Protein AF-A0A538CQZ9-F1 (afdb_monomer_lite)

pLDDT: mean 70.05, std 14.62, range [42.59, 87.5]

Secondary structure (DSSP, 8-state):
-----------TTS--HHHHHHHHHHH-EE-TTSSEEEEHHHHHHTGGGHHHHHHHHHHTTPEES-SS------SS--SS-TT---PPPPSEEEEPTTTT-

Sequence (101 aa):
MDTNPPTTPGHPRMIDDEHIRDLIAGLARPHRSGGDVVERAAILAAGSDGATIVEWIVAHGGAPEAPAAVTPPGGLHGARQHDNRRVAPPSRYVLPAGALR

Radius of gyration: 19.66 Å; chains: 1; bounding box: 74×37×35 Å

Foldseek 3Di:
DDPDDPPPPPDPDDQDLLNLLVLQVVQWDQDPVQWTKHFLVSLVVVPPCSVVNVVSCVVLVWDQPDLPPPDDPPDPPPDDPPPDPPSPPGRMITHPNPSSD

Structure (mmCIF, N/CA/C/O backbone):
data_AF-A0A538CQZ9-F1
#
_entry.id   AF-A0A538CQZ9-F1
#
loop_
_atom_site.group_PDB
_atom_site.id
_atom_site.type_symbol
_atom_site.label_atom_id
_atom_site.label_alt_id
_atom_site.label_comp_id
_atom_site.label_asym_id
_atom_site.label_entity_id
_atom_site.label_seq_id
_atom_site.pdbx_PDB_ins_code
_atom_site.Cartn_x
_atom_site.Cartn_y
_atom_site.Cartn_z
_atom_site.occupancy
_atom_site.B_iso_or_equiv
_atom_site.auth_seq_id
_atom_site.auth_comp_id
_atom_site.auth_asym_id
_atom_site.auth_atom_id
_atom_site.pdbx_PDB_model_num
ATOM 1 N N . MET A 1 1 ? 41.154 -29.498 3.867 1.00 48.00 1 MET A N 1
ATOM 2 C CA . MET A 1 1 ? 40.808 -28.129 4.304 1.00 48.00 1 MET A CA 1
ATOM 3 C C . MET A 1 1 ? 40.109 -27.482 3.126 1.00 48.00 1 MET A C 1
ATOM 5 O O . MET A 1 1 ? 40.743 -26.784 2.350 1.00 48.00 1 MET A O 1
ATOM 9 N N . ASP A 1 2 ? 38.828 -27.795 2.952 1.00 45.50 2 ASP A N 1
ATOM 10 C CA . ASP A 1 2 ? 37.991 -27.179 1.926 1.00 45.50 2 ASP A CA 1
ATOM 11 C C . ASP A 1 2 ? 37.308 -25.969 2.552 1.00 45.50 2 ASP A C 1
ATOM 13 O O . ASP A 1 2 ? 36.257 -26.073 3.180 1.00 45.50 2 ASP A O 1
ATOM 17 N N . THR A 1 3 ? 37.946 -24.808 2.445 1.00 56.31 3 THR A N 1
ATOM 18 C CA . THR A 1 3 ? 37.281 -23.527 2.688 1.00 56.31 3 THR A CA 1
ATOM 19 C C . THR A 1 3 ? 36.556 -23.129 1.411 1.00 56.31 3 THR A C 1
ATOM 21 O O . THR A 1 3 ? 37.074 -22.354 0.611 1.00 56.31 3 THR A O 1
ATOM 24 N N . ASN A 1 4 ? 35.361 -23.677 1.206 1.00 59.81 4 ASN A N 1
ATOM 25 C CA . ASN A 1 4 ? 34.383 -23.017 0.354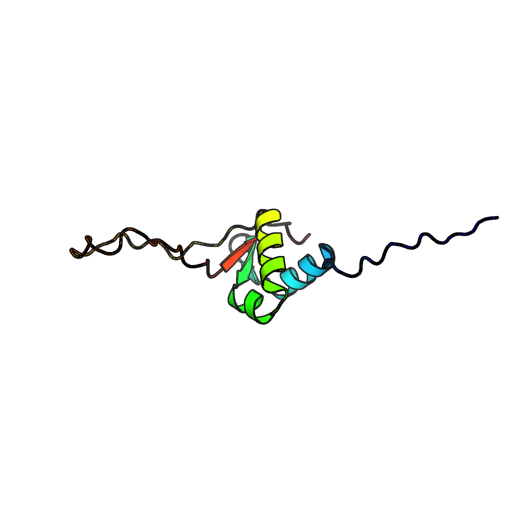 1.00 59.81 4 ASN A CA 1
ATOM 26 C C . ASN A 1 4 ? 33.756 -21.900 1.210 1.00 59.81 4 ASN A C 1
ATOM 28 O O . ASN A 1 4 ? 33.197 -22.222 2.264 1.00 59.81 4 ASN A O 1
ATOM 32 N N . PRO A 1 5 ? 33.880 -20.604 0.866 1.00 65.12 5 PRO A N 1
ATOM 33 C CA . PRO A 1 5 ? 33.083 -19.591 1.549 1.00 65.12 5 PRO A CA 1
ATOM 34 C C . PRO A 1 5 ? 31.599 -19.945 1.360 1.00 65.12 5 PRO A C 1
ATOM 36 O O . PRO A 1 5 ? 31.242 -20.450 0.290 1.00 65.12 5 PRO A O 1
ATOM 39 N N . PRO A 1 6 ? 30.700 -19.684 2.331 1.00 58.28 6 PRO A N 1
ATOM 40 C CA . PRO A 1 6 ? 29.292 -19.617 1.995 1.00 58.28 6 PRO A CA 1
ATOM 41 C C . PRO A 1 6 ? 29.167 -18.492 0.971 1.00 58.28 6 PRO A C 1
ATOM 43 O O . PRO A 1 6 ? 29.210 -17.306 1.290 1.00 58.28 6 PRO A O 1
ATOM 46 N N . THR A 1 7 ? 29.085 -18.893 -0.292 1.00 54.78 7 THR A N 1
ATOM 47 C CA . THR A 1 7 ? 28.568 -18.052 -1.350 1.00 54.78 7 THR A CA 1
ATOM 48 C C . THR A 1 7 ? 27.117 -17.898 -0.948 1.00 54.78 7 THR A C 1
ATOM 50 O O . THR A 1 7 ? 26.302 -18.765 -1.249 1.00 54.78 7 THR A O 1
ATOM 53 N N . THR A 1 8 ? 26.806 -16.867 -0.159 1.00 57.53 8 THR A N 1
ATOM 54 C CA . THR A 1 8 ? 25.445 -16.350 -0.101 1.00 57.53 8 THR A CA 1
ATOM 55 C C . THR A 1 8 ? 25.049 -16.232 -1.561 1.00 57.53 8 THR A C 1
ATOM 57 O O . THR A 1 8 ? 25.746 -15.517 -2.292 1.00 57.53 8 THR A O 1
ATOM 60 N N . PRO A 1 9 ? 24.055 -16.990 -2.047 1.00 56.56 9 PRO A N 1
ATOM 61 C CA . PRO A 1 9 ? 23.589 -16.771 -3.391 1.00 56.56 9 PRO A CA 1
ATOM 62 C C . PRO A 1 9 ? 23.025 -15.355 -3.378 1.00 56.56 9 PRO A C 1
ATOM 64 O O . PRO A 1 9 ? 21.902 -15.126 -2.935 1.00 56.56 9 PRO A O 1
ATOM 67 N N . GLY A 1 10 ? 23.830 -14.393 -3.839 1.00 53.44 10 GLY A N 1
ATOM 68 C CA . GLY A 1 10 ? 23.284 -13.240 -4.515 1.00 53.44 10 GLY A CA 1
ATOM 69 C C . GLY A 1 10 ? 22.368 -13.848 -5.555 1.00 53.44 10 GLY A C 1
ATOM 70 O O . GLY A 1 10 ? 22.841 -14.574 -6.427 1.00 53.44 10 GLY A O 1
ATOM 71 N N . HIS A 1 11 ? 21.066 -13.691 -5.356 1.00 48.66 11 HIS A N 1
ATOM 72 C CA . HIS A 1 11 ? 20.065 -14.089 -6.321 1.00 48.66 11 HIS A CA 1
ATOM 73 C C . HIS A 1 11 ? 19.971 -12.937 -7.318 1.00 48.66 11 HIS A C 1
ATOM 75 O O . HIS A 1 11 ? 19.261 -11.964 -7.066 1.00 48.66 11 HIS A O 1
ATOM 81 N N . PRO A 1 12 ? 20.670 -12.975 -8.468 1.00 60.62 12 PRO A N 1
ATOM 82 C CA . PRO A 1 12 ? 20.278 -12.112 -9.556 1.00 60.62 12 PRO A CA 1
ATOM 83 C C . PRO A 1 12 ? 18.876 -12.556 -9.993 1.00 60.62 12 PRO A C 1
ATOM 85 O O . PRO A 1 12 ? 18.739 -13.636 -10.567 1.00 60.62 12 PRO A O 1
ATOM 88 N N . ARG A 1 13 ? 17.875 -11.689 -9.752 1.00 55.28 13 ARG A N 1
ATOM 89 C CA . ARG A 1 13 ? 16.554 -11.574 -10.428 1.00 55.28 13 ARG A CA 1
ATOM 90 C C . ARG A 1 13 ? 15.269 -11.694 -9.599 1.00 55.28 13 ARG A C 1
ATOM 92 O O . ARG A 1 13 ? 14.206 -11.812 -10.200 1.00 55.28 13 ARG A O 1
ATOM 99 N N . MET A 1 14 ? 15.298 -11.564 -8.282 1.00 59.69 14 MET A N 1
ATOM 100 C CA . MET A 1 14 ? 14.072 -11.285 -7.522 1.00 59.69 14 MET A CA 1
ATOM 101 C C . MET A 1 14 ? 14.432 -10.207 -6.511 1.00 59.69 14 MET A C 1
ATOM 103 O O . MET A 1 14 ? 15.428 -10.350 -5.816 1.00 59.69 14 MET A O 1
ATOM 107 N N . ILE A 1 15 ? 13.734 -9.075 -6.530 1.00 69.38 15 ILE A N 1
ATOM 108 C CA . ILE A 1 15 ? 13.959 -8.012 -5.547 1.00 69.38 15 ILE A CA 1
ATOM 109 C C . ILE A 1 15 ? 13.725 -8.643 -4.172 1.00 69.38 15 ILE A C 1
ATOM 111 O O . ILE A 1 15 ? 12.659 -9.214 -3.954 1.00 69.38 15 ILE A O 1
ATOM 115 N N . ASP A 1 16 ? 14.725 -8.597 -3.292 1.00 81.12 16 ASP A N 1
ATOM 116 C CA . ASP A 1 16 ? 14.624 -9.194 -1.960 1.00 81.12 16 ASP A CA 1
ATOM 117 C C . ASP A 1 16 ? 13.496 -8.521 -1.165 1.00 81.12 16 ASP A C 1
ATOM 119 O O . ASP A 1 16 ? 13.325 -7.302 -1.243 1.00 81.12 16 ASP A O 1
ATOM 123 N N . ASP A 1 17 ? 12.761 -9.285 -0.354 1.00 81.25 17 ASP A N 1
ATOM 124 C CA . ASP A 1 17 ? 11.656 -8.756 0.460 1.00 81.25 17 ASP A CA 1
ATOM 125 C C . ASP A 1 17 ? 12.091 -7.593 1.366 1.00 81.25 17 ASP A C 1
ATOM 127 O O . ASP A 1 17 ? 11.307 -6.679 1.607 1.00 81.25 17 ASP A O 1
ATOM 131 N N . GLU A 1 18 ? 13.347 -7.592 1.824 1.00 82.75 18 GLU A N 1
ATOM 132 C CA . GLU A 1 18 ? 13.941 -6.485 2.586 1.00 82.75 18 GLU A CA 1
ATOM 133 C C . GLU A 1 18 ? 14.070 -5.215 1.739 1.00 82.75 18 GLU A C 1
ATOM 135 O O . GLU A 1 18 ? 13.705 -4.126 2.169 1.00 82.75 18 GLU A O 1
ATOM 140 N N . HIS A 1 19 ? 14.517 -5.359 0.492 1.00 84.88 19 HIS A N 1
ATOM 141 C CA . HIS A 1 19 ? 14.635 -4.243 -0.438 1.00 84.88 19 HIS A CA 1
ATOM 142 C C . HIS A 1 19 ? 13.252 -3.693 -0.811 1.00 84.88 19 HIS A C 1
ATOM 144 O O . HIS A 1 19 ? 13.065 -2.480 -0.887 1.00 84.88 19 HIS A O 1
ATOM 150 N N . ILE A 1 20 ? 12.256 -4.568 -1.002 1.00 85.88 20 ILE A N 1
ATOM 151 C CA . ILE A 1 20 ? 10.864 -4.148 -1.222 1.00 85.88 20 ILE A CA 1
ATOM 152 C C . ILE A 1 20 ? 10.332 -3.415 0.016 1.00 85.88 20 ILE A C 1
ATOM 154 O O . ILE A 1 20 ? 9.683 -2.378 -0.128 1.00 85.88 20 ILE A O 1
ATOM 158 N N . ARG A 1 21 ? 10.634 -3.903 1.227 1.00 84.62 21 ARG A N 1
ATOM 159 C CA . ARG A 1 21 ? 10.237 -3.257 2.485 1.00 84.62 21 ARG A CA 1
ATOM 160 C C . ARG A 1 21 ? 10.839 -1.859 2.616 1.00 84.62 21 ARG A C 1
ATOM 162 O O . ARG A 1 21 ? 10.094 -0.929 2.918 1.00 84.62 21 ARG A O 1
ATOM 169 N N . ASP A 1 22 ? 12.126 -1.689 2.321 1.00 85.56 22 ASP A N 1
ATOM 170 C CA . ASP A 1 22 ? 12.803 -0.385 2.330 1.00 85.56 22 ASP A CA 1
ATOM 171 C C . ASP A 1 22 ? 12.185 0.590 1.317 1.00 85.56 22 ASP A C 1
ATOM 173 O O . ASP A 1 22 ? 11.914 1.753 1.641 1.00 85.56 22 ASP A O 1
ATOM 177 N N . LEU A 1 23 ? 11.890 0.114 0.100 1.00 86.69 23 LEU A N 1
ATOM 178 C CA . LEU A 1 23 ? 11.183 0.907 -0.908 1.00 86.69 23 LEU A CA 1
ATOM 179 C C . LEU A 1 23 ? 9.806 1.343 -0.397 1.00 86.69 23 LEU A C 1
ATOM 181 O O . LEU A 1 23 ? 9.451 2.520 -0.482 1.00 86.69 23 LEU A O 1
ATOM 185 N N . ILE A 1 24 ? 9.036 0.419 0.178 1.00 86.25 24 ILE A N 1
ATOM 186 C CA . ILE A 1 24 ? 7.710 0.709 0.726 1.00 86.25 24 ILE A CA 1
ATOM 187 C C . ILE A 1 24 ? 7.802 1.695 1.890 1.00 86.25 24 ILE A C 1
ATOM 189 O O . ILE A 1 24 ? 7.006 2.629 1.929 1.00 86.25 24 ILE A O 1
ATOM 193 N N . ALA A 1 25 ? 8.776 1.554 2.789 1.00 86.56 25 ALA A N 1
ATOM 194 C CA . ALA A 1 25 ? 8.985 2.464 3.912 1.00 86.56 25 ALA A CA 1
ATOM 195 C C . ALA A 1 25 ? 9.296 3.901 3.453 1.00 86.56 25 ALA A C 1
ATOM 197 O O . ALA A 1 25 ? 8.826 4.859 4.068 1.00 86.56 25 ALA A O 1
ATOM 198 N N . GLY A 1 26 ? 10.012 4.076 2.335 1.00 84.81 26 GLY A N 1
ATOM 199 C CA . GLY A 1 26 ? 10.245 5.396 1.733 1.00 84.81 26 GLY A CA 1
ATOM 200 C C . GLY A 1 26 ? 8.991 6.030 1.105 1.00 84.81 26 GLY A C 1
ATOM 201 O O . GLY A 1 26 ? 8.806 7.256 1.152 1.00 84.81 26 GLY A O 1
ATOM 202 N N . LEU A 1 27 ? 8.110 5.205 0.526 1.00 85.75 27 LEU A N 1
ATOM 203 C CA . LEU A 1 27 ? 6.840 5.647 -0.069 1.00 85.75 27 LEU A CA 1
ATOM 204 C C . LEU A 1 27 ? 5.732 5.838 0.975 1.00 85.75 27 LEU A C 1
ATOM 206 O O . LEU A 1 27 ? 4.820 6.643 0.764 1.00 85.75 27 LEU A O 1
ATOM 210 N N . ALA A 1 28 ? 5.812 5.111 2.086 1.00 85.12 28 ALA A N 1
ATOM 211 C C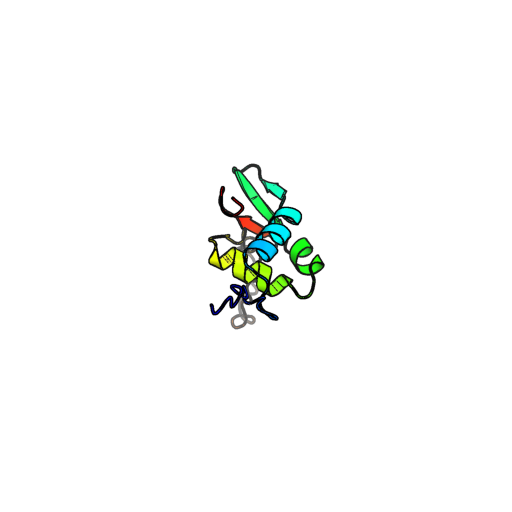A . ALA A 1 28 ? 4.847 5.138 3.164 1.00 85.12 28 ALA A CA 1
ATOM 212 C C . ALA A 1 28 ? 4.753 6.528 3.801 1.00 85.12 28 ALA A C 1
ATOM 214 O O . ALA A 1 28 ? 5.716 7.301 3.913 1.00 85.12 28 ALA A O 1
ATOM 215 N N . ARG A 1 29 ? 3.537 6.867 4.214 1.00 81.38 29 ARG A N 1
ATOM 216 C CA . ARG A 1 29 ? 3.241 8.042 5.024 1.00 81.38 29 ARG A CA 1
ATOM 217 C C . ARG A 1 29 ? 2.487 7.589 6.272 1.00 81.38 29 ARG A C 1
ATOM 219 O O . ARG A 1 29 ? 1.480 6.890 6.126 1.00 81.38 29 ARG A O 1
ATOM 226 N N . PRO A 1 30 ? 2.917 8.017 7.474 1.00 80.38 30 PRO A N 1
ATOM 227 C CA . PRO A 1 30 ? 2.2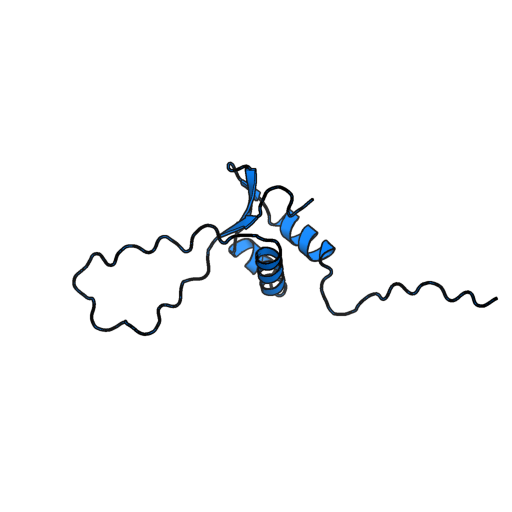13 7.698 8.707 1.00 80.38 30 PRO A CA 1
ATOM 228 C C . PRO A 1 30 ? 0.754 8.139 8.623 1.00 80.38 30 PRO A C 1
ATOM 230 O O . PRO A 1 30 ? 0.462 9.298 8.303 1.00 80.38 30 PRO A O 1
ATOM 233 N N . HIS A 1 31 ? -0.171 7.230 8.918 1.00 75.88 31 HIS A N 1
ATOM 234 C CA . HIS A 1 31 ? -1.596 7.519 8.900 1.00 75.88 31 HIS A CA 1
ATOM 235 C C . HIS A 1 31 ? -2.177 7.595 10.313 1.00 75.88 31 HIS A C 1
ATOM 237 O O . HIS A 1 31 ? -1.741 6.925 11.247 1.00 75.88 31 HIS A O 1
ATOM 243 N N . ARG A 1 32 ? -3.206 8.433 10.486 1.00 67.75 32 ARG A N 1
ATOM 244 C CA . ARG A 1 32 ? -3.784 8.742 11.807 1.00 67.75 32 ARG A CA 1
ATOM 245 C C . ARG A 1 32 ? -4.516 7.564 12.460 1.00 67.75 32 ARG A C 1
ATOM 247 O O . ARG A 1 32 ? -4.821 7.645 13.643 1.00 67.75 32 ARG A O 1
ATOM 254 N N . SER A 1 33 ? -4.773 6.485 11.720 1.00 66.31 33 SER A N 1
ATOM 255 C CA . SER A 1 33 ? -5.316 5.226 12.246 1.00 66.31 33 SER A CA 1
ATOM 256 C C . SER A 1 33 ? -4.256 4.295 12.856 1.00 66.31 33 SER A C 1
ATOM 258 O O . SER A 1 33 ? -4.611 3.223 13.340 1.00 66.31 33 SER A O 1
ATOM 260 N N . GLY A 1 34 ? -2.974 4.684 12.845 1.00 66.06 34 GLY A N 1
ATOM 261 C CA . GLY A 1 34 ? -1.872 3.900 13.413 1.00 66.06 34 GLY A CA 1
ATOM 262 C C . GLY A 1 34 ? -1.206 2.916 12.446 1.00 66.06 34 GLY A C 1
ATOM 263 O O . GLY A 1 34 ? -0.318 2.186 12.870 1.00 66.06 34 GLY A O 1
ATOM 264 N N . GLY A 1 35 ? -1.615 2.893 11.174 1.00 79.69 35 GLY A N 1
ATOM 265 C CA . GLY A 1 35 ? -0.934 2.168 10.095 1.00 79.69 35 GLY A CA 1
ATOM 266 C C . GLY A 1 35 ? -0.154 3.093 9.157 1.00 79.69 35 GLY A C 1
ATOM 267 O O . GLY A 1 35 ? -0.202 4.321 9.285 1.00 79.69 35 GLY A O 1
ATOM 268 N N . ASP A 1 36 ? 0.510 2.493 8.175 1.00 84.50 36 ASP A N 1
ATOM 269 C CA . ASP A 1 36 ? 1.245 3.203 7.127 1.00 84.50 36 ASP A CA 1
ATOM 270 C C . ASP A 1 36 ? 0.450 3.193 5.822 1.00 84.50 36 ASP A C 1
ATOM 272 O O . ASP A 1 36 ? -0.059 2.155 5.405 1.00 84.50 36 ASP A O 1
ATOM 276 N N . VAL A 1 37 ? 0.320 4.350 5.169 1.00 84.56 37 VAL A N 1
ATOM 277 C CA . VAL A 1 37 ? -0.390 4.470 3.887 1.00 84.56 37 VAL A CA 1
ATOM 278 C C . VAL A 1 37 ? 0.603 4.660 2.753 1.00 84.56 37 VAL A C 1
ATOM 280 O O . VAL A 1 37 ? 1.439 5.560 2.792 1.00 84.56 37 VAL A O 1
ATOM 283 N N . VAL A 1 38 ? 0.457 3.853 1.706 1.00 85.56 38 VAL A N 1
ATOM 284 C CA . VAL A 1 38 ? 1.203 3.953 0.451 1.00 85.56 38 VAL A CA 1
ATOM 285 C C . VAL A 1 38 ? 0.246 4.395 -0.651 1.00 85.56 38 VAL A C 1
ATOM 287 O O . VAL A 1 38 ? -0.758 3.739 -0.944 1.00 85.56 38 VAL A O 1
ATOM 290 N N . GLU A 1 39 ? 0.545 5.529 -1.283 1.00 84.75 39 GLU A N 1
ATOM 291 C CA . GLU A 1 39 ? -0.266 6.037 -2.388 1.00 84.75 39 GLU A CA 1
ATOM 292 C C . GLU A 1 39 ? 0.085 5.336 -3.700 1.00 84.75 39 GLU A C 1
ATOM 294 O O . GLU A 1 39 ? 1.254 5.152 -4.042 1.00 84.75 39 GLU A O 1
ATOM 299 N N . ARG A 1 40 ? -0.927 5.012 -4.510 1.00 82.88 40 ARG A N 1
ATOM 300 C CA . ARG A 1 40 ? -0.709 4.363 -5.807 1.00 82.88 40 ARG A CA 1
ATOM 301 C C . ARG A 1 40 ? 0.132 5.220 -6.762 1.00 82.88 40 ARG A C 1
ATOM 303 O O . ARG A 1 40 ? 0.872 4.671 -7.570 1.00 82.88 40 ARG A O 1
ATOM 310 N N . ALA A 1 41 ? 0.050 6.549 -6.674 1.00 82.88 41 ALA A N 1
ATOM 311 C CA . ALA A 1 41 ? 0.913 7.446 -7.446 1.00 82.88 41 ALA A CA 1
ATOM 312 C C . ALA A 1 41 ? 2.399 7.275 -7.083 1.00 82.88 41 ALA A C 1
ATOM 314 O O . ALA A 1 41 ? 3.250 7.316 -7.965 1.00 82.88 41 ALA A O 1
ATOM 315 N N . ALA A 1 42 ? 2.696 7.016 -5.808 1.00 85.75 42 ALA A N 1
ATOM 316 C CA . ALA A 1 42 ? 4.046 6.761 -5.320 1.00 85.75 42 ALA A CA 1
ATOM 317 C C . ALA A 1 42 ? 4.575 5.410 -5.841 1.00 85.75 42 ALA A C 1
ATOM 319 O O . ALA A 1 42 ? 5.707 5.323 -6.305 1.00 85.75 42 ALA A O 1
ATOM 320 N N . ILE A 1 43 ? 3.713 4.387 -5.878 1.00 84.50 43 ILE A N 1
ATOM 321 C CA . ILE A 1 43 ? 4.014 3.078 -6.483 1.00 84.50 43 ILE A CA 1
ATOM 322 C C . ILE A 1 43 ? 4.284 3.211 -7.989 1.00 84.50 43 ILE A C 1
ATOM 324 O O . ILE A 1 43 ? 5.228 2.628 -8.507 1.00 84.50 43 ILE A O 1
ATOM 328 N N . LEU A 1 44 ? 3.477 3.998 -8.709 1.00 82.25 44 LEU A N 1
ATOM 329 C CA . LEU A 1 44 ? 3.709 4.258 -10.133 1.00 82.25 44 LEU A CA 1
ATOM 330 C C . LEU A 1 44 ? 5.006 5.038 -10.381 1.00 82.25 44 LEU A C 1
ATOM 332 O O . LEU A 1 44 ? 5.661 4.809 -11.394 1.00 82.25 44 LEU A O 1
ATOM 336 N N . ALA A 1 45 ? 5.377 5.941 -9.470 1.00 84.19 45 ALA A N 1
ATOM 337 C CA . ALA A 1 45 ? 6.626 6.692 -9.547 1.00 84.19 45 ALA A CA 1
ATOM 338 C C . ALA A 1 45 ? 7.865 5.809 -9.318 1.00 84.19 45 ALA A C 1
ATOM 340 O O . ALA A 1 45 ? 8.919 6.115 -9.870 1.00 84.19 45 ALA A O 1
ATOM 341 N N . ALA A 1 46 ? 7.734 4.699 -8.578 1.00 80.69 46 ALA A N 1
ATOM 342 C CA . ALA A 1 46 ? 8.772 3.667 -8.479 1.00 80.69 46 ALA A CA 1
ATOM 343 C C . ALA A 1 46 ? 8.991 2.915 -9.810 1.00 80.69 46 ALA A C 1
ATOM 345 O O . ALA A 1 46 ? 10.026 2.289 -10.014 1.00 80.69 46 ALA A O 1
ATOM 346 N N . GLY A 1 47 ? 8.049 3.009 -10.756 1.00 81.50 47 GLY A N 1
ATOM 347 C CA . GLY A 1 47 ? 8.207 2.481 -12.108 1.00 81.50 47 GLY A CA 1
ATOM 348 C C . GLY A 1 47 ? 8.032 0.964 -12.175 1.00 81.50 47 GLY A C 1
ATOM 349 O O . GLY A 1 47 ? 6.979 0.440 -11.806 1.00 81.50 47 GLY A O 1
ATOM 350 N N . SER A 1 48 ? 9.039 0.262 -12.699 1.00 79.75 48 SER A N 1
ATOM 351 C CA . SER A 1 48 ? 8.989 -1.184 -12.978 1.00 79.75 48 SER A CA 1
ATOM 352 C C . SER A 1 48 ? 8.722 -2.043 -11.738 1.00 79.75 48 SER A C 1
ATOM 354 O O . SER A 1 48 ? 8.157 -3.127 -11.864 1.00 79.75 48 SER A O 1
ATOM 356 N N . ASP A 1 49 ? 9.051 -1.534 -10.550 1.00 81.94 49 ASP A N 1
ATOM 357 C CA . ASP A 1 49 ? 8.882 -2.241 -9.276 1.00 81.94 49 ASP A CA 1
ATOM 358 C C . ASP A 1 49 ? 7.451 -2.137 -8.730 1.00 81.94 49 ASP A C 1
ATOM 360 O O . ASP A 1 49 ? 7.093 -2.793 -7.753 1.00 81.94 49 ASP A O 1
ATOM 364 N N . GLY A 1 50 ? 6.591 -1.334 -9.366 1.00 80.12 50 GLY A N 1
ATOM 365 C CA . GLY A 1 50 ? 5.256 -1.041 -8.858 1.00 80.12 50 GLY A CA 1
ATOM 366 C C . GLY A 1 50 ? 4.346 -2.267 -8.734 1.00 80.12 50 GLY A C 1
ATOM 367 O O . GLY A 1 50 ? 3.552 -2.350 -7.798 1.00 80.12 50 GLY A O 1
ATOM 368 N N . ALA A 1 51 ? 4.462 -3.237 -9.646 1.00 82.94 51 ALA A N 1
ATOM 369 C CA . ALA A 1 51 ? 3.698 -4.485 -9.561 1.00 82.94 51 ALA A CA 1
ATOM 370 C C . ALA A 1 51 ? 4.162 -5.346 -8.374 1.00 82.94 51 ALA A C 1
ATOM 372 O O . ALA A 1 51 ? 3.329 -5.809 -7.597 1.00 82.94 51 ALA A O 1
ATOM 373 N N . THR A 1 52 ? 5.478 -5.466 -8.196 1.00 86.12 52 THR A N 1
ATOM 374 C CA . THR A 1 52 ? 6.121 -6.186 -7.090 1.00 86.12 52 THR A CA 1
ATOM 375 C C . THR A 1 52 ? 5.762 -5.575 -5.735 1.00 86.12 52 THR A C 1
ATOM 377 O O . THR A 1 52 ? 5.440 -6.292 -4.793 1.00 86.12 52 THR A O 1
ATOM 380 N N . ILE A 1 53 ? 5.729 -4.241 -5.643 1.00 84.56 53 ILE A N 1
ATOM 381 C CA . ILE A 1 53 ? 5.312 -3.519 -4.434 1.00 84.56 53 ILE A CA 1
ATOM 382 C C . ILE A 1 53 ? 3.849 -3.827 -4.084 1.00 84.56 53 ILE A C 1
ATOM 384 O O . ILE A 1 53 ? 3.536 -4.088 -2.926 1.00 84.56 53 ILE A O 1
ATOM 388 N N . VAL A 1 54 ? 2.940 -3.816 -5.067 1.00 83.12 54 VAL A N 1
ATOM 389 C CA . VAL A 1 54 ? 1.521 -4.141 -4.825 1.00 83.12 54 VAL A CA 1
ATOM 390 C C . VAL A 1 54 ? 1.356 -5.592 -4.384 1.00 83.12 54 VAL A C 1
ATOM 392 O O . VAL A 1 54 ? 0.605 -5.854 -3.446 1.00 83.12 54 VAL A O 1
ATOM 395 N N . GLU A 1 55 ? 2.054 -6.523 -5.032 1.00 85.75 55 GLU A N 1
ATOM 396 C CA . GLU A 1 55 ? 2.031 -7.939 -4.663 1.00 85.75 55 GLU A CA 1
ATOM 397 C C . GLU A 1 55 ? 2.529 -8.150 -3.228 1.00 85.75 55 GLU A C 1
ATOM 399 O O . GLU A 1 55 ? 1.848 -8.807 -2.440 1.00 85.75 55 GLU A O 1
ATOM 404 N N . TRP A 1 56 ? 3.637 -7.505 -2.851 1.00 87.50 56 TRP A N 1
ATOM 405 C CA . TRP A 1 56 ? 4.167 -7.554 -1.490 1.00 87.50 56 TRP A CA 1
ATOM 406 C C . TRP A 1 56 ? 3.174 -6.989 -0.471 1.00 87.50 56 TRP A C 1
ATOM 408 O O . TRP A 1 56 ? 2.897 -7.641 0.534 1.00 87.50 56 TRP A O 1
ATOM 418 N N . ILE A 1 57 ? 2.577 -5.822 -0.743 1.00 85.81 57 ILE A N 1
ATOM 419 C CA . ILE A 1 57 ? 1.578 -5.198 0.140 1.00 85.81 57 ILE A CA 1
ATOM 420 C C . ILE A 1 57 ? 0.410 -6.159 0.380 1.00 85.81 57 ILE A C 1
ATOM 422 O O . ILE A 1 57 ? 0.036 -6.381 1.529 1.00 85.81 57 ILE A O 1
ATOM 426 N N . VAL A 1 58 ? -0.146 -6.761 -0.676 1.00 84.31 58 VAL A N 1
ATOM 427 C CA . VAL A 1 58 ? -1.281 -7.692 -0.559 1.00 84.31 58 VAL A CA 1
ATOM 428 C C . VAL A 1 58 ? -0.881 -8.969 0.187 1.00 84.31 58 VAL A C 1
ATOM 430 O O . VAL A 1 58 ? -1.630 -9.425 1.053 1.00 84.31 58 VAL A O 1
ATOM 433 N N . ALA A 1 59 ? 0.300 -9.525 -0.095 1.00 85.19 59 ALA A N 1
ATOM 434 C CA . ALA A 1 59 ? 0.810 -10.720 0.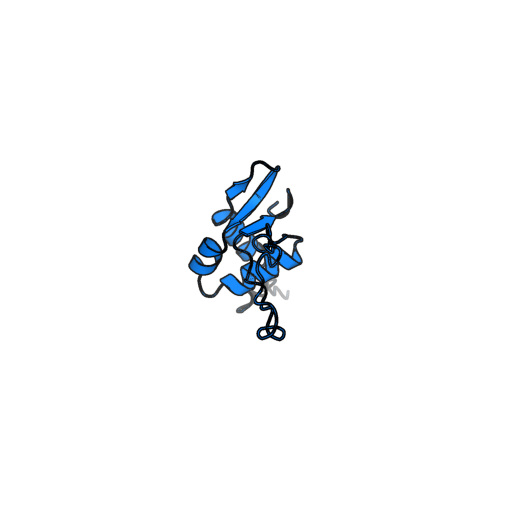577 1.00 85.19 59 ALA A CA 1
ATOM 435 C C . ALA A 1 59 ? 1.039 -10.506 2.086 1.00 85.19 59 ALA A C 1
ATOM 437 O O . ALA A 1 59 ? 0.826 -11.426 2.875 1.00 85.19 59 ALA A O 1
ATOM 438 N N . HIS A 1 60 ? 1.402 -9.288 2.500 1.00 83.06 60 HIS A N 1
ATOM 439 C CA . HIS A 1 60 ? 1.702 -8.933 3.893 1.00 83.06 60 HIS A CA 1
ATOM 440 C C . HIS A 1 60 ? 0.494 -8.360 4.657 1.00 83.06 60 HIS A C 1
ATOM 442 O O . HIS A 1 60 ? 0.644 -7.742 5.713 1.00 83.06 60 HIS A O 1
ATOM 448 N N . GLY A 1 61 ? -0.723 -8.566 4.144 1.00 78.06 61 GLY A N 1
ATOM 449 C CA . GLY A 1 61 ? -1.960 -8.134 4.803 1.00 78.06 61 GLY A CA 1
ATOM 450 C C . GLY A 1 61 ? -2.264 -6.642 4.651 1.00 78.06 61 GLY A C 1
ATOM 451 O O . GLY A 1 61 ? -3.149 -6.121 5.331 1.00 78.06 61 GLY A O 1
ATOM 452 N N . GLY A 1 62 ? -1.553 -5.954 3.758 1.00 80.56 62 GLY A N 1
ATOM 453 C CA . GLY A 1 62 ? -1.890 -4.611 3.324 1.00 80.56 62 GLY A CA 1
ATOM 454 C C . GLY A 1 62 ? -3.223 -4.614 2.585 1.00 80.56 62 GLY A C 1
ATOM 455 O O . GLY A 1 62 ? -3.437 -5.351 1.620 1.00 80.56 62 GLY A O 1
ATOM 456 N N . ALA A 1 63 ? -4.143 -3.782 3.055 1.00 76.19 63 ALA A N 1
ATOM 457 C CA . ALA A 1 63 ? -5.472 -3.667 2.491 1.00 76.19 63 ALA A CA 1
ATOM 458 C C . ALA A 1 63 ? -5.541 -2.442 1.574 1.00 76.19 63 ALA A C 1
ATOM 460 O O . ALA A 1 63 ? -5.033 -1.375 1.926 1.00 76.19 63 ALA A O 1
ATOM 461 N N . PRO A 1 64 ? -6.202 -2.531 0.414 1.00 73.25 64 PRO A N 1
ATOM 462 C CA . PRO A 1 64 ? -6.526 -1.336 -0.344 1.00 73.25 64 PRO A CA 1
ATOM 463 C C . PRO A 1 64 ? -7.475 -0.445 0.469 1.00 73.25 64 PRO A C 1
ATOM 465 O O . PRO A 1 64 ? -8.571 -0.867 0.847 1.00 73.25 64 PRO A O 1
ATOM 468 N N . GLU A 1 65 ? -7.061 0.791 0.744 1.00 67.62 65 GLU A N 1
ATOM 469 C CA . GLU A 1 65 ? -7.880 1.784 1.440 1.00 67.62 65 GLU A CA 1
ATOM 470 C C . GLU A 1 65 ? -8.963 2.270 0.480 1.00 67.62 65 GLU A C 1
ATOM 472 O O . GLU A 1 65 ? -8.736 3.162 -0.333 1.00 67.62 65 GLU A O 1
ATOM 477 N N . ALA A 1 66 ? -10.118 1.608 0.574 1.00 57.91 66 ALA A N 1
ATOM 478 C CA . ALA A 1 66 ? -11.304 1.752 -0.260 1.00 57.91 66 ALA A CA 1
ATOM 479 C C . ALA A 1 66 ? -11.044 1.651 -1.787 1.00 57.91 66 ALA A C 1
ATOM 481 O O . ALA A 1 66 ? -10.408 2.520 -2.389 1.00 57.91 66 ALA A O 1
ATOM 482 N N . PRO A 1 67 ? -11.668 0.700 -2.514 1.00 51.91 67 PRO A N 1
ATOM 483 C CA . PRO A 1 67 ? -12.113 1.061 -3.855 1.00 51.91 67 PRO A CA 1
ATOM 484 C C . PRO A 1 67 ? -13.042 2.264 -3.658 1.00 51.91 67 PRO A C 1
ATOM 486 O O . PRO A 1 67 ? -13.950 2.174 -2.828 1.00 51.91 67 PRO A O 1
ATOM 489 N N . ALA A 1 68 ? -12.767 3.395 -4.323 1.00 44.22 68 ALA A N 1
ATOM 490 C CA . ALA A 1 68 ? -13.592 4.603 -4.247 1.00 44.22 68 ALA A CA 1
ATOM 491 C C . ALA A 1 68 ? -15.060 4.191 -4.125 1.00 44.22 68 ALA A C 1
ATOM 493 O O . ALA A 1 68 ? -15.523 3.412 -4.963 1.00 44.22 68 ALA A O 1
ATOM 494 N N . ALA A 1 69 ? -15.703 4.595 -3.021 1.00 42.59 69 ALA A N 1
ATOM 495 C CA . ALA A 1 69 ? -17.023 4.130 -2.623 1.00 42.59 69 ALA A CA 1
ATOM 496 C C . ALA A 1 69 ? -17.884 3.919 -3.863 1.00 42.59 69 ALA A C 1
ATOM 498 O O . ALA A 1 69 ? -18.068 4.850 -4.650 1.00 42.59 69 ALA A O 1
ATOM 499 N N . VAL A 1 70 ? -18.356 2.685 -4.065 1.00 47.03 70 VAL A N 1
ATOM 500 C CA . VAL A 1 70 ? -19.371 2.405 -5.073 1.00 47.03 70 VAL A CA 1
ATOM 501 C C . VAL A 1 70 ? -20.508 3.361 -4.764 1.00 47.03 70 VAL A C 1
ATOM 503 O O . VAL A 1 70 ? -21.257 3.151 -3.813 1.00 47.03 70 VAL A O 1
ATOM 506 N N . THR A 1 71 ? -20.618 4.438 -5.533 1.00 45.97 71 THR A N 1
ATOM 507 C CA . THR A 1 71 ? -21.817 5.254 -5.514 1.00 45.97 71 THR A CA 1
ATOM 508 C C . THR A 1 71 ? -22.944 4.281 -5.867 1.00 45.97 71 THR A C 1
ATOM 510 O O . THR A 1 71 ? -22.825 3.583 -6.884 1.00 45.97 71 THR A O 1
ATOM 513 N N . PRO A 1 72 ? -23.999 4.136 -5.042 1.00 51.91 72 PRO A N 1
ATOM 514 C CA . PRO A 1 72 ? -25.184 3.417 -5.483 1.00 51.91 72 PRO A CA 1
ATOM 515 C C . PRO A 1 72 ? -25.605 4.032 -6.824 1.00 51.91 72 PRO A C 1
ATOM 517 O O . PRO A 1 72 ? -25.491 5.254 -6.961 1.00 51.91 72 PRO A O 1
ATOM 520 N N . PRO A 1 73 ? -26.038 3.247 -7.824 1.00 48.19 73 PRO A N 1
ATOM 521 C CA . PRO A 1 73 ? -26.457 3.789 -9.109 1.00 48.19 73 PRO A CA 1
ATOM 522 C C . PRO A 1 73 ? -27.770 4.556 -8.913 1.00 48.19 73 PRO A C 1
ATOM 524 O O . PRO A 1 73 ? -28.863 4.051 -9.143 1.00 48.19 73 PRO A O 1
ATOM 527 N N . GLY A 1 74 ? -27.663 5.783 -8.416 1.00 52.97 74 GLY A N 1
ATOM 528 C CA . GLY A 1 74 ? -28.750 6.732 -8.294 1.00 52.97 74 GLY A CA 1
ATOM 529 C C . GLY A 1 74 ? -28.925 7.430 -9.630 1.00 52.97 74 GLY A C 1
ATOM 530 O O . GLY A 1 74 ? -28.353 8.491 -9.853 1.00 52.97 74 GLY A O 1
ATOM 531 N N . GLY A 1 75 ? -29.686 6.814 -10.530 1.00 47.88 75 GLY A N 1
ATOM 532 C CA . GLY A 1 75 ? -30.115 7.458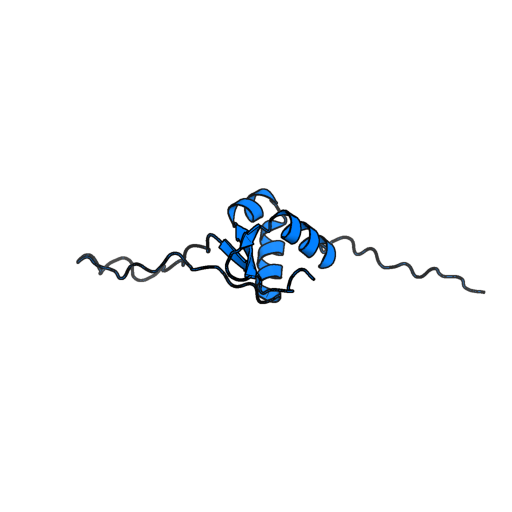 -11.764 1.00 47.88 75 GLY A CA 1
ATOM 533 C C . GLY A 1 75 ? -30.615 6.462 -12.798 1.00 47.88 75 GLY A C 1
ATOM 534 O O . GLY A 1 75 ? -29.897 5.554 -13.202 1.00 47.88 75 GLY A O 1
ATOM 535 N N . LEU A 1 76 ? -31.860 6.655 -13.217 1.00 57.97 76 LEU A N 1
ATOM 536 C CA . LEU A 1 76 ? -32.650 5.886 -14.177 1.00 57.97 76 LEU A CA 1
ATOM 537 C C . LEU A 1 76 ? -31.983 5.824 -15.580 1.00 57.97 76 LEU A C 1
ATOM 539 O O . LEU A 1 76 ? -32.441 6.452 -16.526 1.00 57.97 76 LEU A O 1
ATOM 543 N N . HIS A 1 77 ? -30.870 5.098 -15.724 1.00 50.41 77 HIS A N 1
ATOM 544 C CA . HIS A 1 77 ? -30.208 4.803 -17.009 1.00 50.41 77 HIS A CA 1
ATOM 545 C C . HIS A 1 77 ? -29.525 3.416 -16.999 1.00 50.41 77 HIS A C 1
ATOM 547 O O . HIS A 1 77 ? -28.467 3.194 -17.586 1.00 50.41 77 HIS A O 1
ATOM 553 N N . GLY A 1 78 ? -30.103 2.468 -16.258 1.00 52.25 78 GLY A N 1
ATOM 554 C CA . GLY A 1 78 ? -29.478 1.192 -15.902 1.00 52.25 78 GLY A CA 1
ATOM 555 C C . GLY A 1 78 ? -29.836 0.002 -16.792 1.00 52.25 78 GLY A C 1
ATOM 556 O O . GLY A 1 78 ? -30.340 -0.980 -16.267 1.00 52.25 78 GLY A O 1
ATOM 557 N N . ALA A 1 79 ? -29.571 0.032 -18.104 1.00 53.22 79 ALA A N 1
ATOM 558 C CA . ALA A 1 79 ? -29.868 -1.147 -18.940 1.00 53.22 79 ALA A CA 1
ATOM 559 C C . ALA A 1 79 ? -28.812 -1.565 -19.978 1.00 53.22 79 ALA A C 1
ATOM 561 O O . ALA A 1 79 ? -29.068 -2.508 -20.721 1.00 53.22 79 ALA A O 1
ATOM 562 N N . ARG A 1 80 ? -27.639 -0.916 -20.079 1.00 48.75 80 ARG A N 1
ATOM 563 C CA . ARG A 1 80 ? -26.683 -1.238 -21.170 1.00 48.75 80 ARG A CA 1
ATOM 564 C C . ARG A 1 80 ? -25.233 -1.528 -20.773 1.00 48.75 80 ARG A C 1
ATOM 566 O O . ARG A 1 80 ? -24.482 -1.960 -21.631 1.00 48.75 80 ARG A O 1
ATOM 573 N N . GLN A 1 81 ? -24.838 -1.386 -19.506 1.00 46.16 81 GLN A N 1
ATOM 574 C CA . GLN A 1 81 ? -23.415 -1.488 -19.115 1.00 46.16 81 GLN A CA 1
ATOM 575 C C . GLN A 1 81 ? -23.117 -2.668 -18.168 1.00 46.16 81 GLN A C 1
ATOM 577 O O . GLN A 1 81 ? -22.120 -2.667 -17.446 1.00 46.16 81 GLN A O 1
ATOM 582 N N . HIS A 1 82 ? -23.999 -3.668 -18.138 1.00 48.47 82 HIS A N 1
ATOM 583 C CA . HIS A 1 82 ? -23.910 -4.830 -17.255 1.00 48.47 82 HIS A CA 1
ATOM 584 C C . HIS A 1 82 ? -23.024 -5.936 -17.861 1.00 48.47 82 HIS A C 1
ATOM 586 O O . HIS A 1 82 ? -23.503 -7.040 -18.060 1.00 48.47 82 HIS A O 1
ATOM 592 N N . ASP A 1 83 ? -21.755 -5.646 -18.186 1.00 48.47 83 ASP A N 1
ATOM 593 C CA . ASP A 1 83 ? -20.753 -6.718 -18.408 1.00 48.47 83 ASP A CA 1
ATOM 594 C C . ASP A 1 83 ? -19.274 -6.284 -18.324 1.00 48.47 83 ASP A C 1
ATOM 596 O O . ASP A 1 83 ? -18.387 -6.914 -18.885 1.00 48.47 83 ASP A O 1
ATOM 600 N N . ASN A 1 84 ? -18.942 -5.176 -17.654 1.00 46.78 84 ASN A N 1
ATOM 601 C CA . ASN A 1 84 ? -17.525 -4.867 -17.422 1.00 46.78 84 ASN A CA 1
ATOM 602 C C . ASN A 1 84 ? -17.354 -3.987 -16.189 1.00 46.78 84 ASN A C 1
ATOM 604 O O . ASN A 1 84 ? -16.872 -2.855 -16.265 1.00 46.78 84 ASN A O 1
ATOM 608 N N . ARG A 1 85 ? -17.769 -4.497 -15.025 1.00 51.12 85 ARG A N 1
ATOM 609 C CA . ARG A 1 85 ? -17.460 -3.880 -13.731 1.00 51.12 85 ARG A CA 1
ATOM 610 C C . ARG A 1 85 ? -15.973 -4.074 -13.425 1.00 51.12 85 ARG A C 1
ATOM 612 O O . ARG A 1 85 ? -15.599 -4.804 -12.515 1.00 51.12 85 ARG A O 1
ATOM 619 N N . ARG A 1 86 ? -15.115 -3.419 -14.212 1.00 53.50 86 ARG A N 1
ATOM 620 C CA . ARG A 1 86 ? -13.706 -3.217 -13.884 1.00 53.50 86 ARG A CA 1
ATOM 621 C C . ARG A 1 86 ? -13.688 -2.307 -12.671 1.00 53.50 86 ARG A C 1
ATOM 623 O O . ARG A 1 86 ? -13.842 -1.096 -12.791 1.00 53.50 86 ARG A O 1
ATOM 630 N N . VAL A 1 87 ? -13.600 -2.916 -11.495 1.00 56.16 87 VAL A N 1
ATOM 631 C CA . VAL A 1 87 ? -13.301 -2.206 -10.255 1.00 56.16 87 VAL A CA 1
ATOM 632 C C . VAL A 1 87 ? -12.037 -1.391 -10.527 1.00 56.16 87 VAL A C 1
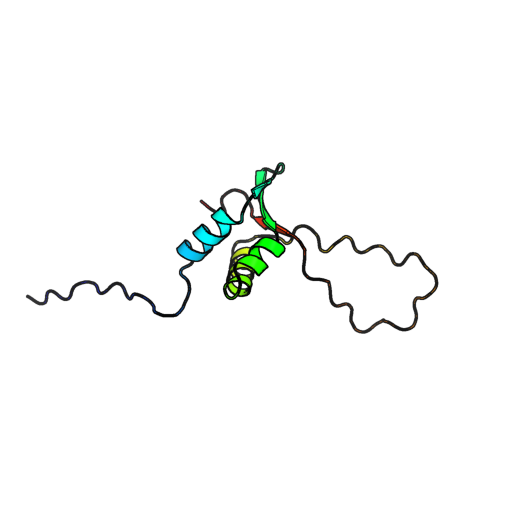ATOM 634 O O . VAL A 1 87 ? -11.011 -1.954 -10.909 1.00 56.16 87 VAL A O 1
ATOM 637 N N . ALA A 1 88 ? -12.137 -0.062 -10.439 1.00 59.50 88 ALA A N 1
ATOM 638 C CA . ALA A 1 88 ? -10.976 0.797 -10.613 1.00 59.50 88 ALA A CA 1
ATOM 639 C C . ALA A 1 88 ? -9.930 0.416 -9.553 1.00 59.50 88 ALA A C 1
ATOM 641 O O . ALA A 1 88 ? -10.309 0.173 -8.401 1.00 59.50 88 ALA A O 1
ATOM 642 N N . PRO A 1 89 ? -8.638 0.329 -9.917 1.00 62.34 89 PRO A N 1
ATOM 643 C CA . PRO A 1 89 ? -7.611 -0.002 -8.950 1.00 62.34 89 PRO A CA 1
ATOM 644 C C . PRO A 1 89 ? -7.614 1.042 -7.819 1.00 62.34 89 PRO A C 1
ATOM 646 O O . PRO A 1 89 ? -7.752 2.238 -8.094 1.00 62.34 89 PRO A O 1
ATOM 649 N N . PRO A 1 90 ? -7.484 0.604 -6.560 1.00 69.44 90 PRO A N 1
ATOM 650 C CA . PRO A 1 90 ? -7.562 1.473 -5.392 1.00 69.44 90 PRO A CA 1
ATOM 651 C C . PRO A 1 90 ? -6.448 2.524 -5.407 1.00 69.44 90 PRO A C 1
ATOM 653 O O . PRO A 1 90 ? -5.315 2.251 -5.805 1.00 69.44 90 PRO A O 1
ATOM 656 N N . SER A 1 91 ? -6.772 3.745 -4.981 1.00 74.88 91 SER A N 1
ATOM 657 C CA . SER A 1 91 ? -5.830 4.874 -5.000 1.00 74.88 91 SER A CA 1
ATOM 658 C C . SER A 1 91 ? -4.795 4.813 -3.873 1.00 74.88 91 SER A C 1
ATOM 660 O O . SER A 1 91 ? -3.759 5.477 -3.958 1.00 74.88 91 SER A O 1
ATOM 662 N N . ARG A 1 92 ? -5.071 4.040 -2.819 1.00 82.62 92 ARG A N 1
ATOM 663 C CA . ARG A 1 92 ? -4.278 3.957 -1.590 1.00 82.62 92 ARG A CA 1
ATOM 664 C C . ARG A 1 92 ? -4.252 2.534 -1.050 1.00 82.62 92 ARG A C 1
ATOM 666 O O . ARG A 1 92 ? -5.233 1.804 -1.181 1.00 82.62 92 ARG A O 1
ATOM 673 N N . TYR A 1 93 ? -3.144 2.176 -0.419 1.00 83.69 93 TYR A N 1
ATOM 674 C CA . TYR A 1 93 ? -2.972 0.927 0.310 1.00 83.69 93 TYR A CA 1
ATOM 675 C C . TYR A 1 93 ? -2.571 1.238 1.750 1.00 83.69 93 TYR A C 1
ATOM 677 O O . TYR A 1 93 ? -1.660 2.030 1.969 1.00 83.69 93 TYR A O 1
ATOM 685 N N . VAL A 1 94 ? -3.252 0.628 2.715 1.00 84.25 94 VAL A N 1
ATOM 686 C CA . VAL A 1 94 ? -2.954 0.729 4.147 1.00 84.25 94 VAL A CA 1
ATOM 687 C C . VAL A 1 94 ? -2.274 -0.553 4.590 1.00 84.25 94 VAL A C 1
ATOM 689 O O . VAL A 1 94 ? -2.810 -1.645 4.396 1.00 84.25 94 VAL A O 1
ATOM 692 N N . LEU A 1 95 ? -1.125 -0.414 5.234 1.00 82.31 95 LEU A N 1
ATOM 693 C CA . LEU A 1 95 ? -0.427 -1.501 5.894 1.00 82.31 95 LEU A CA 1
ATOM 694 C C . LEU A 1 95 ? -0.781 -1.541 7.387 1.00 82.31 95 LEU A C 1
ATOM 696 O O . LEU A 1 95 ? -0.898 -0.484 8.022 1.00 82.31 95 LEU A O 1
ATOM 700 N N . PRO A 1 96 ? -0.950 -2.744 7.966 1.00 76.38 96 PRO A N 1
ATOM 701 C CA . PRO A 1 96 ? -1.149 -2.883 9.398 1.00 76.38 96 PRO A CA 1
ATOM 702 C C . PRO A 1 96 ? 0.105 -2.442 10.162 1.00 76.38 96 PRO A C 1
ATOM 704 O O . PRO A 1 96 ? 1.234 -2.569 9.681 1.00 76.38 96 PRO A O 1
ATOM 707 N N . ALA A 1 97 ? -0.098 -1.949 11.384 1.00 71.69 97 ALA A N 1
ATOM 708 C CA . ALA A 1 97 ? 0.994 -1.569 12.270 1.00 71.69 97 ALA A CA 1
ATOM 709 C C . ALA A 1 97 ? 1.948 -2.759 12.480 1.00 71.69 97 ALA A C 1
ATOM 711 O O . ALA A 1 97 ? 1.528 -3.824 12.934 1.00 71.69 97 ALA A O 1
ATOM 712 N N . GLY A 1 98 ? 3.228 -2.572 12.152 1.00 72.88 98 GLY A N 1
ATOM 713 C CA . GLY A 1 98 ? 4.256 -3.611 12.265 1.00 72.88 98 GLY A CA 1
ATOM 714 C C . GLY A 1 98 ? 4.537 -4.410 10.989 1.00 72.88 98 GLY A C 1
ATOM 715 O O . GLY A 1 98 ? 5.434 -5.241 11.019 1.00 72.88 98 GLY A O 1
ATOM 716 N N . ALA A 1 99 ? 3.853 -4.144 9.869 1.00 76.88 99 ALA A N 1
ATOM 717 C CA . ALA A 1 99 ? 4.200 -4.750 8.575 1.00 76.88 99 ALA A CA 1
ATOM 718 C C . ALA A 1 99 ? 5.590 -4.327 8.058 1.00 76.88 99 ALA A C 1
ATOM 720 O O . ALA A 1 99 ? 6.218 -5.052 7.293 1.00 76.88 99 ALA A O 1
ATOM 721 N N . LEU A 1 100 ? 6.063 -3.152 8.482 1.00 71.69 100 LEU A N 1
ATOM 722 C CA . LEU A 1 100 ? 7.361 -2.579 8.112 1.00 71.69 100 LEU A CA 1
ATOM 723 C C . LEU A 1 100 ? 8.419 -2.717 9.224 1.00 71.69 100 LEU A C 1
ATOM 725 O O . LEU A 1 100 ? 9.400 -1.980 9.211 1.00 71.69 100 LEU A O 1
ATOM 729 N N . ARG A 1 101 ? 8.198 -3.594 10.214 1.00 65.56 101 ARG A N 1
ATOM 730 C CA . ARG A 1 101 ? 9.096 -3.780 11.365 1.00 65.56 101 ARG A CA 1
ATOM 731 C C . ARG A 1 101 ? 10.101 -4.907 11.156 1.00 65.56 101 ARG A C 1
ATOM 733 O O . ARG A 1 101 ? 9.708 -5.931 10.559 1.00 65.56 101 ARG A O 1
#